Protein AF-A0A3D2RUT4-F1 (afdb_monomer)

Nearest PDB structures (foldseek):
  6vqv-assembly1_F  TM=3.688E-01  e=5.710E+00  Pseudomonas aeruginosa
  6w1x-assembly1_D  TM=3.422E-01  e=6.366E+00  Pseudomonas aeruginosa
  6vqw-assembly1_I  TM=2.917E-01  e=5.121E+00  Pseudomonas aeruginosa
  6whi-assembly1_G  TM=2.848E-01  e=6.029E+00  Pseudomonas aeruginosa
  7yhs-assembly1_I  TM=2.182E-01  e=3.138E+00  Pseudomonas aeruginosa

Mean predicted aligned error: 6.46 Å

Structure (mmCIF, N/CA/C/O backbone):
data_AF-A0A3D2RUT4-F1
#
_entry.id   AF-A0A3D2RUT4-F1
#
loop_
_atom_site.group_PDB
_atom_site.id
_atom_site.type_symbol
_atom_site.label_atom_id
_atom_site.label_alt_id
_atom_site.label_comp_id
_atom_site.label_asym_id
_atom_site.label_entity_id
_atom_site.label_seq_id
_atom_site.pdbx_PDB_ins_code
_atom_site.Cartn_x
_atom_site.Cartn_y
_atom_site.Cartn_z
_atom_site.occupancy
_atom_site.B_iso_or_equiv
_atom_site.auth_seq_id
_atom_site.auth_comp_id
_atom_site.auth_asym_id
_atom_site.auth_atom_id
_atom_site.pdbx_PDB_model_num
ATOM 1 N N . MET A 1 1 ? -15.319 -10.838 2.286 1.00 61.97 1 MET A N 1
ATOM 2 C CA . MET A 1 1 ? -15.380 -9.377 2.538 1.00 61.97 1 MET A CA 1
ATOM 3 C C . MET A 1 1 ? -14.368 -8.711 1.617 1.00 61.97 1 MET A C 1
ATOM 5 O O . MET A 1 1 ? -13.284 -9.257 1.484 1.00 61.97 1 MET A O 1
ATOM 9 N N . THR A 1 2 ? -14.714 -7.623 0.923 1.00 89.12 2 THR A N 1
ATOM 10 C CA . THR A 1 2 ? -13.773 -6.960 -0.002 1.00 89.12 2 THR A CA 1
ATOM 11 C C . THR A 1 2 ? -12.723 -6.154 0.765 1.00 89.12 2 THR A C 1
ATOM 13 O O . THR A 1 2 ? -13.013 -5.662 1.858 1.00 89.12 2 THR A O 1
ATOM 16 N N . VAL A 1 3 ? -11.537 -5.955 0.177 1.00 92.62 3 VAL A N 1
ATOM 17 C CA . VAL A 1 3 ? -10.479 -5.094 0.746 1.00 92.62 3 VAL A CA 1
ATOM 18 C C . VAL A 1 3 ? -11.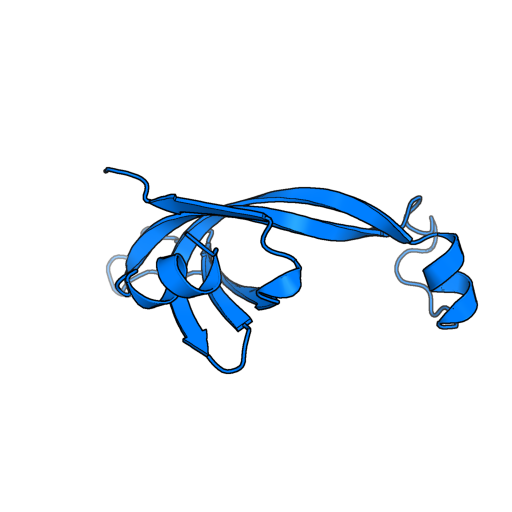020 -3.692 1.050 1.00 92.62 3 VAL A C 1
ATOM 20 O O . VAL A 1 3 ? -10.793 -3.160 2.131 1.00 92.62 3 VAL A O 1
ATOM 23 N N . ILE A 1 4 ? -11.839 -3.127 0.156 1.00 93.19 4 ILE A N 1
ATOM 24 C CA . ILE A 1 4 ? -12.487 -1.820 0.364 1.00 93.19 4 ILE A CA 1
ATOM 25 C C . ILE A 1 4 ? -13.367 -1.814 1.624 1.00 93.19 4 ILE A C 1
ATOM 27 O O . ILE A 1 4 ? -13.343 -0.853 2.392 1.00 93.19 4 ILE A O 1
ATOM 31 N N . ALA A 1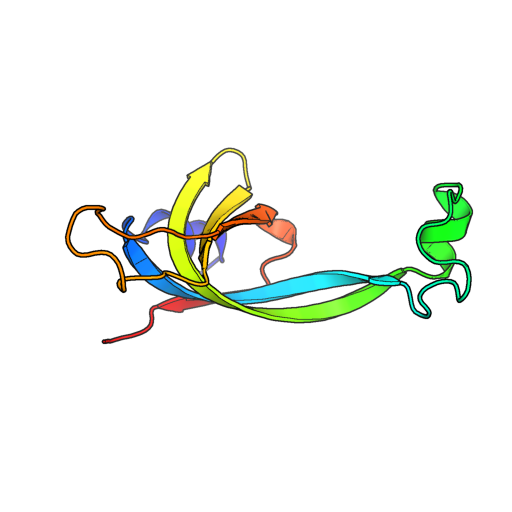 5 ? -14.171 -2.860 1.841 1.00 92.62 5 ALA A N 1
ATOM 32 C CA . ALA A 1 5 ? -15.040 -2.942 3.014 1.00 92.62 5 ALA A CA 1
ATOM 33 C C . ALA A 1 5 ? -14.240 -3.102 4.314 1.00 92.62 5 ALA A C 1
ATOM 35 O O . ALA A 1 5 ? -14.673 -2.617 5.358 1.00 92.62 5 ALA A O 1
ATOM 36 N N . GLN A 1 6 ? -13.086 -3.766 4.247 1.00 94.12 6 GLN A N 1
ATOM 37 C CA . GLN A 1 6 ? -12.169 -3.894 5.370 1.00 94.12 6 GLN A CA 1
ATOM 38 C C . GLN A 1 6 ? -11.487 -2.560 5.689 1.00 94.12 6 GLN A C 1
ATOM 40 O O . GLN A 1 6 ? -11.541 -2.117 6.832 1.00 94.12 6 GLN A O 1
ATOM 45 N N . VAL A 1 7 ? -10.911 -1.887 4.688 1.00 94.25 7 VAL A N 1
ATOM 46 C CA . VAL A 1 7 ? -10.108 -0.669 4.883 1.00 94.25 7 VAL A CA 1
ATOM 47 C C . VAL A 1 7 ? -10.920 0.477 5.487 1.00 94.25 7 VAL A C 1
ATOM 49 O O . VAL A 1 7 ? -10.426 1.218 6.326 1.00 94.25 7 VAL A O 1
ATOM 52 N N . LYS A 1 8 ? -12.209 0.571 5.134 1.00 93.62 8 LYS A N 1
ATOM 53 C CA . LYS A 1 8 ? -13.139 1.566 5.692 1.00 93.62 8 LYS A CA 1
ATOM 54 C C . LYS A 1 8 ? -13.397 1.410 7.195 1.00 93.62 8 LYS A C 1
ATOM 56 O O . LYS A 1 8 ? -13.992 2.303 7.787 1.00 93.62 8 LYS A O 1
ATOM 61 N N . LYS A 1 9 ? -13.020 0.278 7.796 1.00 94.69 9 LYS A N 1
ATOM 62 C CA . LYS A 1 9 ? -13.200 -0.003 9.229 1.00 94.69 9 LYS A CA 1
ATOM 63 C C . LYS A 1 9 ? -11.918 0.194 10.040 1.00 94.69 9 LYS A C 1
ATOM 65 O O . LYS A 1 9 ? -11.981 0.123 11.264 1.00 94.69 9 LYS A O 1
ATOM 70 N N . ILE A 1 10 ? -10.780 0.400 9.377 1.00 95.50 10 ILE A N 1
ATOM 71 C CA . ILE A 1 10 ? -9.485 0.597 10.030 1.00 95.50 10 ILE A CA 1
ATOM 72 C C . ILE A 1 10 ? -9.417 2.039 10.540 1.00 95.50 10 ILE A C 1
ATOM 74 O O . ILE A 1 10 ? -9.812 2.973 9.843 1.00 95.50 10 ILE A O 1
ATOM 78 N N . LYS A 1 11 ? -8.952 2.218 11.774 1.00 95.50 11 LYS A N 1
ATOM 79 C CA . LYS A 1 11 ? -8.751 3.528 12.399 1.00 95.50 11 LYS A CA 1
ATOM 80 C C . LYS A 1 11 ? -7.341 4.035 12.111 1.00 95.50 11 LYS A C 1
ATOM 82 O O . LYS A 1 11 ? -6.403 3.243 12.043 1.00 95.50 11 LYS A O 1
ATOM 87 N N . ALA A 1 12 ? -7.201 5.353 11.969 1.00 94.62 12 ALA A N 1
ATOM 88 C CA . ALA A 1 12 ? -5.897 6.001 11.848 1.00 94.62 12 ALA A CA 1
ATOM 89 C C . ALA A 1 12 ? -4.979 5.591 13.013 1.00 94.62 12 ALA A C 1
ATOM 91 O O . ALA A 1 12 ? -5.441 5.452 14.147 1.00 94.62 12 ALA A O 1
ATOM 92 N N . GLY A 1 13 ? -3.703 5.360 12.713 1.00 92.00 13 GLY A N 1
ATOM 93 C CA . GLY A 1 13 ? -2.697 4.898 13.665 1.00 92.00 13 GLY A CA 1
ATOM 94 C C . GLY A 1 13 ? -2.723 3.398 13.962 1.00 92.00 13 GLY A C 1
ATOM 95 O O . GLY A 1 13 ? -1.863 2.935 14.696 1.00 92.00 13 GLY A O 1
ATOM 96 N N . GLN A 1 14 ? -3.655 2.606 13.414 1.00 94.44 14 GLN A N 1
ATOM 97 C CA . GLN A 1 14 ? -3.598 1.153 13.611 1.00 94.44 14 GLN A CA 1
ATOM 98 C C . GLN A 1 14 ? -2.458 0.527 12.796 1.00 94.44 14 GLN A C 1
ATOM 100 O O . GLN A 1 14 ? -2.339 0.837 11.605 1.00 94.44 14 GLN A O 1
ATOM 105 N N . PRO A 1 15 ? -1.661 -0.382 13.384 1.00 95.56 15 PRO A N 1
ATOM 106 C CA . PRO A 1 15 ? -0.611 -1.072 12.656 1.00 95.56 15 PRO A CA 1
ATOM 107 C C . PRO A 1 15 ? -1.219 -2.073 11.665 1.00 95.56 15 PRO A C 1
ATOM 109 O O . PRO A 1 15 ? -2.157 -2.820 11.965 1.00 95.56 15 PRO A O 1
ATOM 112 N N . ILE A 1 16 ? -0.692 -2.062 10.445 1.00 97.00 16 ILE A N 1
ATOM 113 C CA . ILE A 1 16 ? -1.182 -2.843 9.313 1.00 97.00 16 ILE A CA 1
ATOM 114 C C . ILE A 1 16 ? -0.032 -3.523 8.573 1.00 97.00 16 ILE A C 1
ATOM 116 O O . ILE A 1 16 ? 1.059 -2.975 8.432 1.00 97.00 16 ILE A O 1
ATOM 120 N N . LEU A 1 17 ? -0.323 -4.701 8.031 1.00 97.00 17 LEU A N 1
ATOM 121 C CA . LEU A 1 17 ? 0.424 -5.325 6.946 1.00 97.00 17 LEU A CA 1
ATOM 122 C C . LEU A 1 17 ? -0.428 -5.248 5.677 1.00 97.00 17 LEU A C 1
ATOM 124 O O . LEU A 1 17 ? -1.546 -5.767 5.643 1.00 97.00 17 LEU A O 1
ATOM 128 N N . VAL A 1 18 ? 0.108 -4.625 4.634 1.00 97.38 18 VAL A N 1
ATOM 129 C CA . VAL A 1 18 ? -0.509 -4.517 3.311 1.00 97.38 18 VAL A CA 1
ATOM 130 C C . VAL A 1 18 ? 0.243 -5.423 2.347 1.00 97.38 18 VAL A C 1
ATOM 132 O O . VAL A 1 18 ? 1.445 -5.264 2.147 1.00 97.38 18 VAL A O 1
ATOM 135 N N . GLU A 1 19 ? -0.468 -6.367 1.742 1.00 97.81 19 GLU A N 1
ATOM 136 C CA . GLU A 1 19 ? 0.020 -7.177 0.627 1.00 97.81 19 GLU A CA 1
ATOM 137 C C . GLU A 1 19 ? -0.581 -6.593 -0.660 1.00 97.81 19 GLU A C 1
ATOM 139 O O . GLU A 1 19 ? -1.798 -6.386 -0.750 1.00 97.81 19 GLU A O 1
ATOM 144 N N . TRP A 1 20 ? 0.263 -6.262 -1.635 1.00 96.75 20 TRP A N 1
ATOM 145 C CA . TRP A 1 20 ? -0.152 -5.573 -2.857 1.00 96.75 20 TRP A CA 1
ATOM 146 C C . TRP A 1 20 ? 0.754 -5.911 -4.039 1.00 96.75 20 TRP A C 1
ATOM 148 O O . TRP A 1 20 ? 1.836 -6.468 -3.868 1.00 96.75 20 TRP A O 1
ATOM 158 N N . VAL A 1 21 ? 0.273 -5.620 -5.243 1.00 94.75 21 VAL A N 1
ATOM 159 C CA . VAL A 1 21 ? 1.023 -5.804 -6.486 1.00 94.75 21 VAL A CA 1
ATOM 160 C C . VAL A 1 21 ? 1.543 -4.455 -6.957 1.00 94.75 21 VAL A C 1
ATOM 162 O O . VAL A 1 21 ? 0.754 -3.526 -7.124 1.00 94.75 21 VAL A O 1
ATOM 165 N N . ASP A 1 22 ? 2.844 -4.373 -7.203 1.00 91.31 22 ASP A N 1
ATOM 166 C CA . ASP A 1 22 ? 3.488 -3.197 -7.785 1.00 91.31 22 ASP A CA 1
ATOM 167 C C . ASP A 1 22 ? 4.040 -3.505 -9.182 1.00 91.31 22 ASP A C 1
ATOM 169 O O . ASP A 1 22 ? 4.225 -4.668 -9.556 1.00 91.31 22 ASP A O 1
ATOM 173 N N . ALA A 1 23 ? 4.281 -2.457 -9.962 1.00 87.38 23 ALA A N 1
ATOM 174 C CA . ALA A 1 23 ? 4.989 -2.537 -11.228 1.00 87.38 23 ALA A CA 1
ATOM 175 C C . ALA A 1 23 ? 6.483 -2.313 -10.975 1.00 87.38 23 ALA A C 1
ATOM 177 O O . ALA A 1 23 ? 6.882 -1.242 -10.526 1.00 87.38 23 ALA A O 1
ATOM 178 N N . ALA A 1 24 ? 7.309 -3.306 -11.296 1.00 77.50 24 ALA A N 1
ATOM 179 C CA . ALA A 1 24 ? 8.760 -3.164 -11.275 1.00 77.50 24 ALA A CA 1
ATOM 180 C C . ALA A 1 24 ? 9.331 -3.315 -12.686 1.00 77.50 24 ALA A C 1
ATOM 182 O O . ALA A 1 24 ? 8.844 -4.125 -13.478 1.00 77.50 24 ALA A O 1
ATOM 183 N N . ASP A 1 25 ? 10.390 -2.562 -12.977 1.00 71.19 25 ASP A N 1
ATOM 184 C CA . ASP A 1 25 ? 11.228 -2.823 -14.142 1.00 71.19 25 ASP A CA 1
ATOM 185 C C . ASP A 1 25 ? 11.962 -4.164 -13.952 1.00 71.19 25 ASP A C 1
ATOM 187 O O . ASP A 1 25 ? 12.531 -4.435 -12.893 1.00 71.19 25 ASP A O 1
ATOM 191 N N . GLU A 1 26 ? 11.967 -5.012 -14.983 1.00 64.94 26 GLU A N 1
ATOM 192 C CA . GLU A 1 26 ? 12.691 -6.295 -14.992 1.00 64.94 26 GLU A CA 1
ATOM 193 C C . GLU A 1 26 ? 14.211 -6.124 -14.833 1.00 64.94 26 GLU A C 1
ATOM 195 O O . GLU A 1 26 ? 14.888 -6.967 -14.245 1.00 64.94 26 GLU A O 1
ATOM 200 N N . CYS A 1 27 ? 14.746 -4.999 -15.310 1.00 65.62 27 CYS A N 1
ATOM 201 C CA . CYS A 1 27 ? 16.150 -4.652 -15.177 1.00 65.62 27 CYS A CA 1
ATOM 202 C C . CYS A 1 27 ? 16.292 -3.124 -15.064 1.00 65.62 27 CYS A C 1
ATOM 204 O O . CYS A 1 27 ? 15.915 -2.416 -16.007 1.00 65.62 27 CYS A O 1
ATOM 206 N N . PRO A 1 28 ? 16.806 -2.581 -13.944 1.00 67.00 28 PRO A N 1
ATOM 207 C CA . PRO A 1 28 ? 17.161 -1.168 -13.888 1.00 67.00 28 PRO A CA 1
ATOM 208 C C . PRO A 1 28 ? 18.234 -0.899 -14.948 1.00 67.00 28 PRO A C 1
ATOM 210 O O . PRO A 1 28 ? 19.162 -1.698 -15.095 1.00 67.00 28 PRO A O 1
ATOM 213 N N . SER A 1 29 ? 18.109 0.194 -15.711 1.00 68.75 29 SER A N 1
ATOM 214 C CA . SER A 1 29 ? 19.149 0.514 -16.694 1.00 68.75 29 SER A CA 1
ATOM 215 C C . SER A 1 29 ? 20.492 0.670 -15.960 1.00 68.75 29 SER A C 1
ATOM 217 O O . SER A 1 2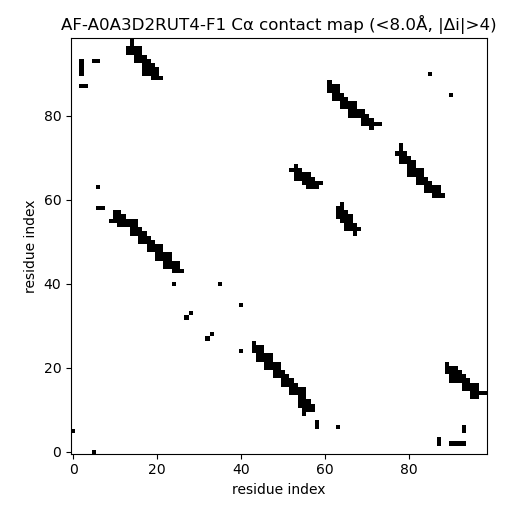9 ? 20.540 1.339 -14.922 1.00 68.75 29 SER A O 1
ATOM 219 N N . PRO A 1 30 ? 21.591 0.090 -16.479 1.00 72.25 30 PRO A N 1
ATOM 220 C CA . PRO A 1 30 ? 22.928 0.342 -15.948 1.00 72.25 30 PRO A CA 1
ATOM 221 C C . PRO A 1 30 ? 23.319 1.828 -16.041 1.00 72.25 30 PRO A C 1
ATOM 223 O O . PRO A 1 30 ? 24.216 2.266 -15.326 1.00 72.25 30 PRO A O 1
ATOM 226 N N . GLU A 1 31 ? 22.628 2.616 -16.871 1.00 77.50 31 GLU A N 1
ATOM 227 C CA . GLU A 1 31 ? 22.771 4.072 -16.964 1.00 77.50 31 GLU A CA 1
ATOM 228 C C . GLU A 1 31 ? 21.942 4.835 -15.909 1.00 77.50 31 GLU A C 1
ATOM 230 O O . GLU A 1 31 ? 21.995 6.064 -15.849 1.00 77.50 31 GLU A O 1
ATOM 235 N N . GLY A 1 32 ? 21.181 4.136 -15.060 1.00 72.06 32 GLY A N 1
ATOM 236 C CA . GLY A 1 32 ? 20.317 4.727 -14.040 1.00 72.06 32 GLY A CA 1
ATOM 237 C C . GLY A 1 32 ? 18.903 5.032 -14.544 1.00 72.06 32 GLY A C 1
ATOM 238 O O . GLY A 1 32 ? 18.261 4.207 -15.193 1.00 72.06 32 GLY A O 1
ATOM 239 N N . LEU A 1 33 ? 18.368 6.206 -14.193 1.00 76.75 33 LEU A N 1
ATOM 240 C CA . LEU A 1 33 ? 17.020 6.622 -14.591 1.00 76.75 33 LEU A CA 1
ATOM 241 C C . LEU A 1 33 ? 17.006 7.024 -16.071 1.00 76.75 33 LEU A C 1
ATOM 243 O O . LEU A 1 33 ? 17.555 8.059 -16.444 1.00 76.75 33 LEU A O 1
ATOM 247 N N . VAL A 1 34 ? 16.344 6.223 -16.904 1.00 77.38 34 VAL A N 1
ATOM 248 C CA . VAL A 1 34 ? 16.201 6.470 -18.345 1.00 77.38 34 VAL A CA 1
ATOM 249 C C . VAL A 1 34 ? 14.755 6.801 -18.707 1.00 77.38 34 VAL A C 1
ATOM 251 O O . VAL A 1 34 ? 13.815 6.188 -18.200 1.00 77.38 34 VAL A O 1
ATOM 254 N N . TRP A 1 35 ? 14.565 7.765 -19.609 1.00 78.69 35 TRP A N 1
ATOM 255 C CA . TRP A 1 35 ? 13.249 8.065 -20.169 1.00 78.69 35 TRP A CA 1
ATOM 256 C C . TRP A 1 35 ? 12.849 6.968 -21.154 1.00 78.69 35 TRP A C 1
ATOM 258 O O . TRP A 1 35 ? 13.569 6.701 -22.113 1.00 78.69 35 TRP A O 1
ATOM 268 N N . LYS A 1 36 ? 11.688 6.353 -20.930 1.00 76.19 36 LYS A N 1
ATOM 269 C CA . LYS A 1 36 ? 11.093 5.349 -21.818 1.00 76.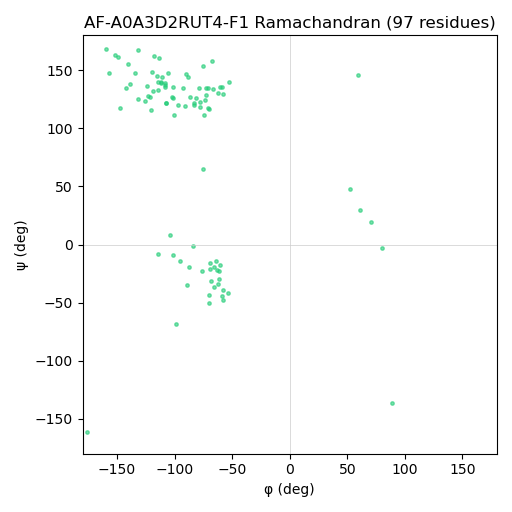19 36 LYS A CA 1
ATOM 270 C C . LYS A 1 36 ? 9.742 5.847 -22.309 1.00 76.19 36 LYS A C 1
ATOM 272 O O . LYS A 1 36 ? 9.023 6.539 -21.585 1.00 76.19 36 LYS A O 1
ATOM 277 N N . THR A 1 37 ? 9.356 5.462 -23.519 1.00 85.19 37 THR A N 1
ATOM 278 C CA . THR A 1 37 ? 7.955 5.576 -23.933 1.00 85.19 37 THR A CA 1
ATOM 279 C C . THR A 1 37 ? 7.091 4.607 -23.121 1.00 85.19 37 THR A C 1
ATOM 281 O O . THR A 1 37 ? 7.568 3.587 -22.618 1.00 85.19 37 THR A O 1
ATOM 284 N N . LEU A 1 38 ? 5.785 4.879 -23.026 1.00 82.50 38 LEU A N 1
ATOM 285 C CA . LEU A 1 38 ? 4.857 3.990 -22.318 1.00 82.50 38 LEU A CA 1
ATOM 286 C C . LEU A 1 38 ? 4.867 2.563 -22.896 1.00 82.50 38 LEU A C 1
ATOM 288 O O . LEU A 1 38 ? 4.831 1.599 -22.139 1.00 82.50 38 LEU A O 1
ATOM 292 N N . SER A 1 39 ? 4.958 2.424 -24.224 1.00 86.12 39 SER A N 1
ATOM 293 C CA . SER A 1 39 ? 5.004 1.111 -24.880 1.00 86.12 39 SER A CA 1
ATOM 294 C C . SER A 1 39 ? 6.271 0.328 -24.531 1.00 86.12 39 SER A C 1
ATOM 296 O O . SER A 1 39 ? 6.210 -0.889 -24.379 1.00 86.12 39 SER A O 1
ATOM 298 N N . GLU A 1 40 ? 7.413 1.003 -24.391 1.00 83.38 40 GLU A N 1
ATOM 299 C CA . GLU A 1 40 ? 8.668 0.371 -23.971 1.00 83.38 40 GLU A CA 1
ATOM 300 C C . GLU A 1 40 ? 8.618 -0.041 -22.503 1.00 83.38 40 GLU A C 1
ATOM 302 O O . GLU A 1 40 ? 8.984 -1.169 -22.182 1.00 83.38 40 GLU A O 1
ATOM 307 N N . ALA A 1 41 ? 8.097 0.828 -21.633 1.00 79.75 41 ALA A N 1
ATOM 308 C CA . ALA A 1 41 ? 7.902 0.507 -20.225 1.00 79.75 41 ALA A CA 1
ATOM 309 C C . ALA A 1 41 ? 6.991 -0.723 -20.061 1.00 79.75 41 ALA A C 1
ATOM 311 O O . ALA A 1 41 ? 7.355 -1.679 -19.389 1.00 79.75 41 ALA A O 1
ATOM 312 N N . GLN A 1 42 ? 5.854 -0.773 -20.760 1.00 81.62 42 GLN A N 1
ATOM 313 C CA . GLN A 1 42 ? 4.904 -1.892 -20.676 1.00 81.62 42 GLN A CA 1
ATOM 314 C C . GLN A 1 42 ? 5.471 -3.252 -21.107 1.00 81.62 42 GLN A C 1
ATOM 316 O O . GLN A 1 42 ? 4.944 -4.274 -20.680 1.00 81.62 42 GLN A O 1
ATOM 321 N N . LYS A 1 43 ? 6.527 -3.291 -21.931 1.00 81.88 43 LYS A N 1
ATOM 322 C CA . LYS A 1 43 ? 7.194 -4.548 -22.320 1.00 81.88 43 LYS A CA 1
ATOM 323 C C . LYS A 1 43 ? 8.089 -5.119 -21.220 1.00 81.88 43 LYS A C 1
ATOM 325 O O . LYS A 1 43 ? 8.388 -6.304 -21.264 1.00 81.88 43 LYS A O 1
ATOM 330 N N . GLN A 1 44 ? 8.543 -4.273 -20.299 1.00 75.88 44 GLN A N 1
ATOM 331 C CA . GLN A 1 44 ? 9.523 -4.604 -19.259 1.00 75.88 44 GLN A CA 1
ATOM 332 C C . GLN A 1 44 ? 8.932 -4.529 -17.846 1.00 75.88 44 GLN A C 1
ATOM 334 O O . GLN A 1 44 ? 9.600 -4.894 -16.880 1.00 75.88 44 GLN A O 1
ATOM 339 N N . ILE A 1 45 ? 7.697 -4.034 -17.717 1.00 78.81 45 ILE A N 1
ATOM 340 C CA . ILE A 1 45 ? 6.966 -4.029 -16.456 1.00 78.81 45 ILE A CA 1
ATOM 341 C C . ILE A 1 45 ? 6.559 -5.461 -16.131 1.00 78.81 45 ILE A C 1
ATOM 343 O O . ILE A 1 45 ? 5.748 -6.075 -16.827 1.00 78.81 45 ILE A O 1
ATOM 347 N N . GLN A 1 46 ? 7.077 -5.950 -15.014 1.00 83.31 46 GLN A N 1
ATOM 348 C CA . GLN A 1 46 ? 6.593 -7.151 -14.358 1.00 83.31 46 GLN A CA 1
ATOM 349 C C . GLN A 1 46 ? 5.807 -6.780 -13.103 1.00 83.31 46 GLN A C 1
ATOM 351 O O . GLN A 1 46 ? 6.097 -5.799 -12.414 1.00 83.31 46 GLN A O 1
ATOM 356 N N . THR A 1 47 ? 4.797 -7.588 -12.797 1.00 86.56 47 THR A N 1
ATOM 357 C CA . THR A 1 47 ? 4.073 -7.485 -11.533 1.00 86.56 47 THR A CA 1
ATOM 358 C C . THR A 1 47 ? 4.896 -8.128 -10.428 1.00 86.56 47 THR A C 1
ATOM 360 O O . THR A 1 47 ? 5.192 -9.323 -10.502 1.00 86.56 47 THR A O 1
ATOM 363 N N . VAL A 1 48 ? 5.213 -7.372 -9.383 1.00 90.19 48 VAL A N 1
ATOM 364 C CA . VAL A 1 48 ? 5.895 -7.885 -8.192 1.00 90.19 48 VAL A CA 1
ATOM 365 C C . VAL A 1 48 ? 4.957 -7.864 -6.995 1.00 90.19 48 VAL A C 1
ATOM 367 O O . VAL A 1 48 ? 4.196 -6.920 -6.796 1.00 90.19 48 VAL A O 1
ATOM 370 N N . ASN A 1 49 ? 5.000 -8.921 -6.185 1.00 94.75 49 ASN A N 1
ATOM 371 C CA . ASN A 1 49 ? 4.252 -8.965 -4.934 1.00 94.75 49 ASN A CA 1
ATOM 372 C C . ASN A 1 49 ? 5.053 -8.255 -3.844 1.00 94.75 49 ASN A C 1
ATOM 374 O O . ASN A 1 49 ? 6.156 -8.681 -3.499 1.00 94.75 49 ASN A O 1
ATOM 378 N N . VAL A 1 50 ? 4.471 -7.206 -3.277 1.00 95.50 50 VAL A N 1
ATOM 379 C CA . VAL A 1 50 ? 5.071 -6.373 -2.239 1.00 95.50 50 VAL A CA 1
ATOM 380 C C . VAL A 1 50 ? 4.329 -6.582 -0.923 1.00 95.50 50 VAL A C 1
ATOM 382 O O . VAL A 1 50 ? 3.111 -6.778 -0.879 1.00 95.50 50 VAL A O 1
ATOM 385 N N . ARG A 1 51 ? 5.085 -6.540 0.176 1.00 96.81 51 ARG A N 1
ATOM 386 C CA . ARG A 1 51 ? 4.555 -6.506 1.538 1.00 96.81 51 ARG A CA 1
ATOM 387 C C . ARG A 1 51 ? 5.057 -5.259 2.236 1.00 96.81 51 ARG A C 1
ATOM 389 O O . ARG A 1 51 ? 6.260 -5.027 2.293 1.00 96.81 51 ARG A O 1
ATOM 396 N N . THR A 1 52 ? 4.134 -4.490 2.790 1.00 95.56 52 THR A N 1
ATOM 397 C CA . THR A 1 52 ? 4.440 -3.240 3.479 1.00 95.56 52 THR A CA 1
ATOM 398 C C . THR A 1 52 ? 3.845 -3.277 4.874 1.00 95.56 52 THR A C 1
ATOM 400 O O . THR A 1 52 ? 2.644 -3.487 5.031 1.00 95.56 52 THR A O 1
ATOM 403 N N . ILE A 1 53 ? 4.690 -3.086 5.884 1.00 95.56 53 ILE A N 1
ATOM 404 C CA . ILE A 1 53 ? 4.274 -2.934 7.279 1.00 95.56 53 ILE A CA 1
ATOM 405 C C . ILE A 1 53 ? 4.323 -1.449 7.612 1.00 95.56 53 ILE A C 1
ATOM 407 O O . ILE A 1 53 ? 5.278 -0.764 7.253 1.00 95.56 53 ILE A O 1
ATOM 411 N N . GLY A 1 54 ? 3.293 -0.953 8.282 1.00 94.56 54 GLY A N 1
ATOM 412 C CA . GLY A 1 54 ? 3.215 0.445 8.671 1.00 94.56 54 GLY A CA 1
ATOM 413 C C . GLY A 1 54 ? 1.978 0.732 9.502 1.00 94.56 54 GLY A C 1
ATOM 414 O O . GLY A 1 54 ? 1.347 -0.180 10.031 1.00 94.56 54 GLY A O 1
ATOM 415 N N . PHE A 1 55 ? 1.607 2.001 9.582 1.00 95.12 55 PHE A N 1
ATOM 416 C CA . PHE A 1 55 ? 0.428 2.467 10.300 1.00 95.12 55 PHE A CA 1
ATOM 417 C C . PHE A 1 55 ? -0.583 3.042 9.318 1.00 95.12 55 PHE A C 1
ATOM 419 O O . PHE A 1 55 ? -0.235 3.832 8.441 1.00 95.12 55 PHE A O 1
ATOM 426 N N . PHE A 1 56 ? -1.845 2.646 9.448 1.00 96.50 56 PHE A N 1
ATOM 427 C CA . PHE A 1 56 ? -2.915 3.180 8.616 1.00 96.50 56 PHE A CA 1
ATOM 428 C C . PHE A 1 56 ? -3.075 4.686 8.849 1.00 96.50 56 PHE A C 1
ATOM 430 O O . PHE A 1 56 ? -3.204 5.120 9.991 1.00 96.50 56 PHE A O 1
ATOM 437 N N . SER A 1 57 ? 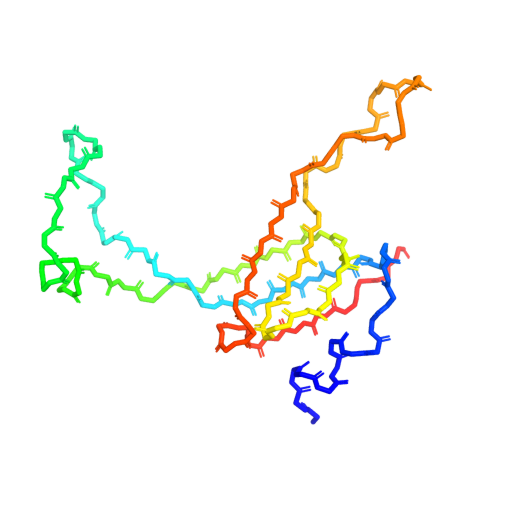-3.122 5.474 7.775 1.00 96.31 57 SER A N 1
ATOM 438 C CA . SER A 1 57 ? -3.440 6.904 7.845 1.00 96.31 57 SER A CA 1
ATOM 439 C C . SE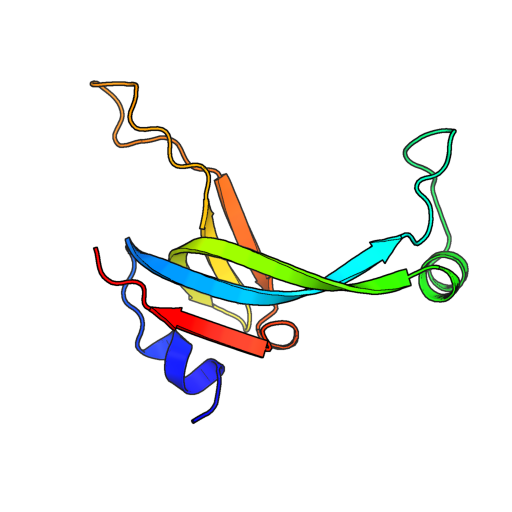R A 1 57 ? -4.911 7.124 7.490 1.00 96.31 57 SER A C 1
ATOM 441 O O . SER A 1 57 ? -5.737 7.422 8.355 1.00 96.31 57 SER A O 1
ATOM 443 N N . MET A 1 58 ? -5.272 6.900 6.223 1.00 97.25 58 MET A N 1
ATOM 444 C CA . MET A 1 58 ? -6.642 7.071 5.738 1.00 97.25 58 MET A CA 1
ATOM 445 C C . MET A 1 58 ? -6.909 6.302 4.438 1.00 97.25 58 MET A C 1
ATOM 447 O O . MET A 1 58 ? -5.997 5.851 3.746 1.00 97.25 58 MET A O 1
ATOM 451 N N . TYR A 1 59 ? -8.187 6.202 4.062 1.00 97.00 59 TYR A N 1
ATOM 452 C CA . TYR A 1 59 ? -8.621 5.733 2.745 1.00 97.00 59 TYR A CA 1
ATOM 453 C C . TYR A 1 59 ? -9.447 6.816 2.048 1.00 97.00 59 TYR A C 1
ATOM 455 O O . TYR A 1 59 ? -10.538 7.165 2.504 1.00 97.00 59 TYR A O 1
ATOM 463 N N . LYS A 1 60 ? -8.945 7.339 0.925 1.00 96.50 60 LYS A N 1
ATOM 464 C CA . LYS A 1 60 ? -9.571 8.443 0.184 1.00 96.50 60 LYS A CA 1
ATOM 465 C C . LYS A 1 60 ? -9.418 8.227 -1.316 1.00 96.50 60 LYS A C 1
ATOM 467 O O . LYS A 1 60 ? -8.348 7.872 -1.785 1.00 96.50 60 LYS A O 1
ATOM 472 N N . GLY A 1 61 ? -10.491 8.433 -2.081 1.00 94.12 61 GLY A N 1
ATOM 473 C CA . GLY A 1 61 ? -10.414 8.450 -3.549 1.00 94.12 61 GLY A CA 1
ATOM 474 C C . GLY A 1 61 ? -9.926 7.150 -4.202 1.00 94.12 61 GLY A C 1
ATOM 475 O O . GLY A 1 61 ? -9.348 7.213 -5.276 1.00 94.12 61 GLY A O 1
ATOM 476 N N . LYS A 1 62 ? -10.172 5.984 -3.581 1.00 95.31 62 LYS A N 1
ATOM 477 C CA . LYS A 1 62 ? -9.623 4.668 -3.981 1.00 95.31 62 LYS A CA 1
ATOM 478 C C . LYS A 1 62 ? -8.120 4.494 -3.721 1.00 95.31 62 LYS A C 1
ATOM 480 O O . LYS A 1 62 ? -7.526 3.564 -4.256 1.00 95.31 62 LYS A O 1
ATOM 485 N N . THR A 1 63 ? -7.540 5.305 -2.846 1.00 97.62 63 THR A N 1
ATOM 486 C CA . THR A 1 63 ? -6.138 5.213 -2.434 1.00 97.62 63 THR A CA 1
ATOM 487 C C . THR A 1 63 ? -6.049 4.958 -0.935 1.00 97.62 63 THR A C 1
ATOM 489 O O . THR A 1 63 ? -6.743 5.599 -0.140 1.00 97.62 63 THR A O 1
ATOM 492 N N . LEU A 1 64 ? -5.223 3.984 -0.563 1.00 97.62 64 LEU A N 1
ATOM 493 C CA . LEU A 1 64 ? -4.805 3.704 0.805 1.00 97.62 64 LEU A CA 1
ATOM 494 C C . LEU A 1 64 ? -3.581 4.560 1.129 1.00 97.62 64 LEU A C 1
ATOM 496 O O . LEU A 1 64 ? -2.597 4.484 0.402 1.00 97.62 64 LEU A O 1
ATOM 500 N N . PHE A 1 65 ? -3.636 5.319 2.219 1.00 97.50 65 PHE A N 1
ATOM 501 C CA . PHE A 1 65 ? -2.514 6.087 2.754 1.00 97.50 65 PHE A CA 1
ATOM 502 C C . PHE A 1 65 ? -2.017 5.434 4.043 1.00 97.50 65 PHE A C 1
ATOM 504 O O . PHE A 1 65 ? -2.825 4.989 4.869 1.00 97.50 65 PHE A O 1
ATOM 511 N N . TYR A 1 66 ? -0.702 5.382 4.224 1.00 96.62 66 TYR A N 1
ATOM 512 C CA . TYR A 1 66 ? -0.065 4.758 5.382 1.00 96.62 66 TYR A CA 1
ATOM 513 C C . TYR A 1 66 ? 1.255 5.451 5.728 1.00 96.62 66 TYR A C 1
ATOM 515 O O . TYR A 1 66 ? 1.847 6.120 4.887 1.00 96.62 66 TYR A O 1
ATOM 523 N N . PHE A 1 67 ? 1.727 5.250 6.953 1.00 95.12 67 PHE A N 1
ATOM 524 C CA . PHE A 1 67 ? 3.042 5.690 7.409 1.00 95.12 67 PHE A CA 1
ATOM 525 C C . PHE A 1 67 ? 3.974 4.489 7.590 1.00 95.12 67 PHE A C 1
ATOM 527 O O . PHE A 1 67 ? 3.560 3.467 8.135 1.00 95.12 67 PHE A O 1
ATOM 534 N N . THR A 1 68 ? 5.226 4.601 7.150 1.00 92.81 68 THR A N 1
ATOM 535 C CA . THR A 1 68 ? 6.289 3.598 7.340 1.00 92.81 68 THR A CA 1
ATOM 536 C C . THR A 1 68 ? 7.566 4.257 7.854 1.00 92.81 68 THR A C 1
ATOM 538 O O . THR A 1 68 ? 7.693 5.479 7.805 1.00 92.81 68 THR A O 1
ATOM 541 N N . ASN A 1 69 ? 8.526 3.446 8.312 1.00 84.25 69 ASN A N 1
ATOM 542 C CA . ASN A 1 69 ? 9.833 3.899 8.802 1.00 84.25 69 ASN A CA 1
ATOM 543 C C . ASN A 1 69 ? 9.691 4.995 9.866 1.00 84.25 69 ASN A C 1
ATOM 545 O O . ASN A 1 69 ? 10.306 6.052 9.760 1.00 84.25 69 ASN A O 1
ATOM 549 N N . VAL A 1 70 ? 8.816 4.753 10.845 1.00 79.81 70 VAL A N 1
ATOM 550 C CA . VAL A 1 70 ? 8.548 5.717 11.912 1.00 79.81 70 VAL A CA 1
ATOM 551 C C . VAL A 1 70 ? 9.766 5.796 12.828 1.00 79.81 70 VAL A C 1
ATOM 553 O O . VAL A 1 70 ? 10.137 4.807 13.460 1.00 79.81 70 VAL A O 1
ATOM 556 N N . ASP A 1 71 ? 10.381 6.969 12.880 1.00 80.00 71 ASP A N 1
ATOM 557 C CA . ASP A 1 71 ? 11.493 7.297 13.756 1.00 80.00 71 ASP A CA 1
ATOM 558 C C . ASP A 1 71 ? 10.976 8.021 15.005 1.00 80.00 71 ASP A C 1
ATOM 560 O O . ASP A 1 71 ? 10.370 9.091 14.923 1.00 80.00 71 ASP A O 1
ATOM 564 N N . TYR A 1 72 ? 11.229 7.418 16.167 1.00 77.50 72 TYR A N 1
ATOM 565 C CA . TYR A 1 72 ? 10.868 7.931 17.491 1.00 77.50 72 TYR A CA 1
ATOM 566 C C . TYR A 1 72 ? 12.072 8.507 18.257 1.00 77.50 72 TYR A C 1
ATOM 568 O O . TYR A 1 72 ? 11.968 8.794 19.448 1.00 77.50 72 TYR A O 1
ATOM 576 N N . SER A 1 73 ? 13.235 8.636 17.615 1.00 75.12 73 SER A N 1
ATOM 577 C CA . SER A 1 73 ? 14.502 8.985 18.272 1.00 75.12 73 SER A CA 1
ATOM 578 C C . SER A 1 73 ? 14.576 10.423 18.791 1.00 75.12 73 SER A C 1
ATOM 580 O O . SER A 1 73 ? 15.436 10.720 19.621 1.00 75.12 73 SER A O 1
ATOM 582 N N . THR A 1 74 ? 13.681 11.311 18.348 1.00 65.56 74 THR A N 1
ATOM 583 C CA . THR A 1 74 ? 13.702 12.733 18.715 1.00 65.56 74 THR A CA 1
ATOM 584 C C . THR A 1 74 ? 12.675 13.022 19.820 1.00 65.56 74 THR A C 1
ATOM 586 O O . THR A 1 74 ? 11.479 13.000 19.543 1.00 65.56 74 THR A O 1
ATOM 589 N N . PRO A 1 75 ? 13.084 13.348 21.065 1.00 65.25 75 PRO A N 1
ATOM 590 C CA . PRO A 1 75 ? 12.155 13.553 22.186 1.00 65.25 75 PRO A CA 1
ATOM 591 C C . PRO A 1 75 ? 11.230 14.771 22.037 1.00 65.25 75 PRO A C 1
ATOM 593 O O . PRO A 1 75 ? 10.229 14.873 22.741 1.00 65.25 75 PRO A O 1
ATOM 596 N N . SER A 1 76 ? 11.599 15.724 21.174 1.00 68.56 76 SER A N 1
ATOM 597 C CA . SER A 1 76 ? 10.884 16.989 20.969 1.00 68.56 76 SER A CA 1
ATOM 598 C C . SER A 1 76 ? 9.897 16.967 19.805 1.00 68.56 76 SER A C 1
ATOM 600 O O . SER A 1 76 ? 9.081 17.880 19.708 1.00 68.56 76 SER A O 1
ATOM 602 N N . GLU A 1 77 ? 9.965 15.966 18.925 1.00 61.66 77 GLU A N 1
ATOM 603 C CA . GLU A 1 77 ? 9.046 15.835 17.797 1.00 61.66 77 GLU A CA 1
ATOM 604 C C . GLU A 1 77 ? 8.180 14.582 17.948 1.00 61.66 77 GLU A C 1
ATOM 606 O O . GLU A 1 77 ? 8.678 13.531 18.355 1.00 61.66 77 GLU A O 1
ATOM 611 N N . PRO A 1 78 ? 6.880 14.658 17.619 1.00 63.22 78 PRO A N 1
ATOM 612 C CA . PRO A 1 78 ? 5.973 13.521 17.665 1.00 63.22 78 PRO A CA 1
ATOM 613 C C . PRO A 1 78 ? 6.234 12.589 16.472 1.00 63.22 78 PRO A C 1
ATOM 615 O O . PRO A 1 78 ? 5.372 12.417 15.623 1.00 63.22 78 PRO A O 1
ATOM 618 N N . SER A 1 79 ? 7.418 11.978 16.417 1.00 70.56 79 SER A N 1
ATOM 619 C CA . SER A 1 79 ? 7.900 11.051 15.383 1.00 70.56 79 SER A CA 1
ATOM 620 C C . SER A 1 79 ? 7.951 11.585 13.941 1.00 70.56 79 SER A C 1
ATOM 622 O O . SER A 1 79 ? 7.100 12.350 13.495 1.00 70.56 79 SER A O 1
ATOM 624 N N . ILE A 1 80 ? 8.946 11.137 13.175 1.00 78.31 80 ILE A N 1
ATOM 625 C CA . ILE A 1 80 ? 9.038 11.395 11.730 1.00 78.31 80 ILE A CA 1
ATOM 626 C C . ILE A 1 80 ? 8.736 10.082 11.011 1.00 78.31 80 ILE A C 1
ATOM 628 O O . ILE A 1 80 ? 9.237 9.035 11.403 1.00 78.31 80 ILE A O 1
ATOM 632 N N . ALA A 1 81 ? 7.917 10.111 9.962 1.00 86.81 81 ALA A N 1
ATOM 633 C CA . ALA A 1 81 ? 7.582 8.921 9.186 1.00 86.81 81 ALA A CA 1
ATOM 634 C C . ALA A 1 81 ? 7.507 9.234 7.691 1.00 86.81 81 ALA A C 1
ATOM 636 O O . ALA A 1 81 ? 7.212 10.359 7.289 1.00 86.81 81 ALA A O 1
ATOM 637 N N . ILE A 1 82 ? 7.723 8.215 6.861 1.00 91.12 82 ILE A N 1
ATOM 638 C CA . ILE A 1 82 ? 7.467 8.297 5.423 1.00 91.12 82 ILE A CA 1
ATOM 639 C C . ILE A 1 82 ? 5.980 8.036 5.192 1.00 91.12 82 ILE A C 1
ATOM 641 O O . ILE A 1 82 ? 5.482 6.964 5.540 1.00 91.12 82 ILE A O 1
ATOM 645 N N . GLU A 1 83 ? 5.278 8.987 4.576 1.00 94.56 83 GLU A N 1
ATOM 646 C CA . GLU A 1 83 ? 3.923 8.763 4.071 1.00 94.56 83 GLU A CA 1
ATOM 647 C C . GLU A 1 83 ? 3.981 8.060 2.710 1.00 94.56 83 GLU A C 1
ATOM 649 O O . GLU A 1 83 ? 4.652 8.510 1.780 1.00 94.56 83 GLU A O 1
ATOM 654 N N . GLY A 1 84 ? 3.276 6.938 2.601 1.00 95.62 84 GLY A N 1
ATOM 655 C CA . GLY A 1 84 ? 3.124 6.170 1.375 1.00 95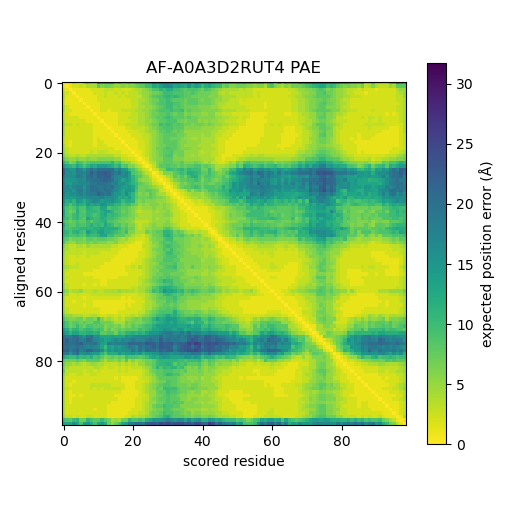.62 84 GLY A CA 1
ATOM 656 C C . GLY A 1 84 ? 1.670 6.101 0.921 1.00 95.62 84 GLY A C 1
ATOM 657 O O . GLY A 1 84 ? 0.730 6.316 1.694 1.00 95.62 84 GLY A O 1
ATOM 658 N N . GLN A 1 85 ? 1.484 5.758 -0.352 1.00 97.00 85 GLN A N 1
ATOM 659 C CA . GLN A 1 85 ? 0.170 5.606 -0.964 1.00 97.00 85 GLN A CA 1
ATOM 660 C C . GLN A 1 85 ? 0.115 4.380 -1.878 1.00 97.00 85 GLN A C 1
ATOM 662 O O . GLN A 1 85 ? 1.040 4.135 -2.647 1.00 97.00 85 GLN A O 1
ATOM 667 N N . ILE A 1 86 ? -0.984 3.625 -1.818 1.00 96.88 86 ILE A N 1
ATOM 668 C CA . ILE A 1 86 ? -1.222 2.460 -2.681 1.00 96.88 86 ILE A CA 1
ATOM 669 C C . ILE A 1 86 ? -2.634 2.561 -3.274 1.00 96.88 86 ILE A C 1
ATOM 671 O O . ILE A 1 86 ? -3.613 2.669 -2.523 1.00 96.88 86 ILE A O 1
ATOM 675 N N . PRO A 1 87 ? -2.800 2.504 -4.608 1.00 97.00 87 PRO A N 1
ATOM 676 C CA . PRO A 1 87 ? -4.117 2.363 -5.216 1.00 97.00 87 PRO A CA 1
ATOM 677 C C . PRO A 1 87 ? -4.806 1.086 -4.720 1.00 97.00 87 PRO A C 1
ATOM 679 O O . PRO A 1 87 ? -4.248 -0.004 -4.787 1.00 97.00 87 PRO A O 1
ATOM 682 N N . ILE A 1 88 ? -6.054 1.180 -4.257 1.00 95.50 88 ILE A N 1
ATOM 683 C CA . ILE A 1 88 ? -6.757 0.051 -3.619 1.00 95.50 88 ILE A CA 1
ATOM 684 C C . ILE A 1 88 ? -6.978 -1.135 -4.565 1.00 95.50 88 ILE A C 1
ATOM 686 O O . ILE A 1 88 ? -7.170 -2.253 -4.104 1.00 95.50 88 ILE A O 1
ATOM 690 N N . GLY A 1 89 ? -6.954 -0.894 -5.881 1.00 95.50 89 GLY A N 1
ATOM 691 C CA . GLY A 1 89 ? -7.015 -1.947 -6.897 1.00 95.50 89 GLY A CA 1
ATOM 692 C C . GLY A 1 89 ? -5.757 -2.819 -6.952 1.00 95.50 89 GLY A C 1
ATOM 693 O O . GLY A 1 89 ? -5.837 -3.946 -7.425 1.00 95.50 89 GLY A O 1
ATOM 694 N N . CYS A 1 90 ? -4.630 -2.324 -6.437 1.00 96.00 90 CYS A N 1
ATOM 695 C CA . CYS A 1 90 ? -3.376 -3.065 -6.329 1.00 96.00 90 CYS A CA 1
ATOM 696 C C . CYS A 1 90 ? -3.287 -3.875 -5.028 1.00 96.00 90 CYS A C 1
ATOM 698 O O . CYS A 1 90 ? -2.482 -4.798 -4.929 1.00 96.00 90 CYS A O 1
ATOM 700 N N . VAL A 1 91 ? -4.097 -3.537 -4.019 1.00 97.31 91 VAL A N 1
ATOM 701 C CA . VAL A 1 91 ? -4.071 -4.198 -2.711 1.00 97.31 91 VAL A CA 1
ATOM 702 C C . VAL A 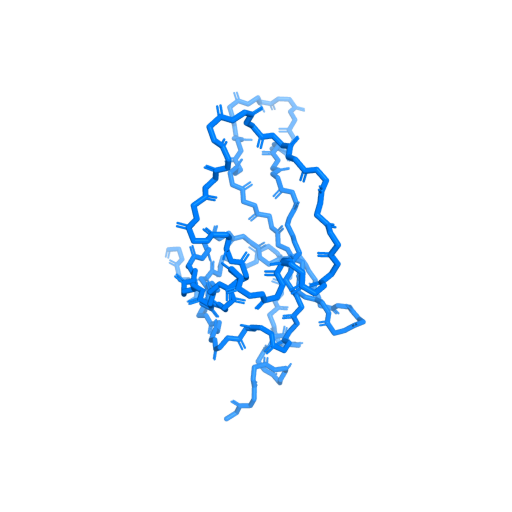1 91 ? -4.794 -5.535 -2.791 1.00 97.31 91 VAL A C 1
ATOM 704 O O . VAL A 1 91 ? -6.000 -5.595 -3.033 1.00 97.31 91 VAL A O 1
ATOM 707 N N . THR A 1 92 ? -4.065 -6.614 -2.525 1.00 96.75 92 THR A N 1
ATOM 708 C CA . THR A 1 92 ? -4.610 -7.974 -2.517 1.00 96.75 92 THR A CA 1
ATOM 709 C C . THR A 1 92 ? -5.138 -8.343 -1.137 1.00 96.75 92 THR A C 1
ATOM 711 O O . THR A 1 92 ? -6.159 -9.026 -1.028 1.00 96.75 92 THR A O 1
ATOM 714 N N . LYS A 1 93 ? -4.488 -7.857 -0.072 1.00 97.19 93 LYS A N 1
ATOM 715 C CA . LYS A 1 93 ? -4.879 -8.136 1.310 1.00 97.19 93 LYS A CA 1
ATOM 716 C C . LYS A 1 93 ? -4.371 -7.070 2.275 1.00 97.19 93 LYS A C 1
ATOM 718 O O . LYS A 1 93 ? -3.291 -6.516 2.108 1.00 97.19 93 LYS A O 1
ATOM 723 N N . ILE A 1 94 ? -5.150 -6.818 3.324 1.00 96.88 94 ILE A N 1
ATOM 724 C CA . ILE A 1 94 ? -4.732 -6.017 4.477 1.00 96.88 94 ILE A CA 1
ATOM 725 C C . ILE A 1 94 ? -4.913 -6.880 5.720 1.00 96.88 94 ILE A C 1
ATOM 727 O O . ILE A 1 94 ? -5.927 -7.563 5.861 1.00 96.88 94 I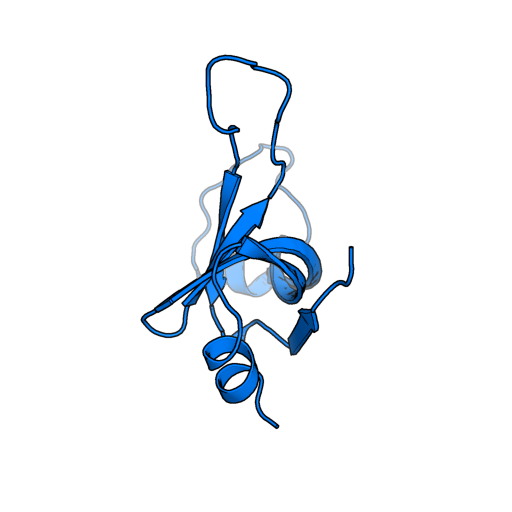LE A O 1
ATOM 731 N N . THR A 1 95 ? -3.946 -6.858 6.625 1.00 96.62 95 THR A N 1
ATOM 732 C CA . THR A 1 95 ? -4.008 -7.543 7.918 1.00 96.62 95 THR A CA 1
ATOM 733 C C . THR A 1 95 ? -3.789 -6.506 9.009 1.00 96.62 95 THR A C 1
ATOM 735 O O . THR A 1 95 ? -2.830 -5.744 8.932 1.00 96.62 95 THR A O 1
ATOM 738 N N . LEU A 1 96 ? -4.685 -6.447 9.997 1.00 95.94 96 LEU A N 1
ATOM 739 C CA . LEU A 1 96 ? -4.432 -5.671 11.211 1.00 95.94 96 LEU A CA 1
ATOM 740 C C . LEU A 1 96 ? -3.388 -6.418 12.030 1.00 95.94 96 LEU A C 1
ATOM 742 O O . LEU A 1 96 ? -3.543 -7.618 12.263 1.00 95.94 96 LEU A O 1
ATOM 746 N N . LEU A 1 97 ? -2.341 -5.719 12.438 1.00 94.06 97 LEU A N 1
ATOM 747 C CA . LEU A 1 97 ? -1.353 -6.266 13.352 1.00 94.06 97 LEU A CA 1
ATOM 748 C C . LEU A 1 97 ? -1.820 -5.986 14.783 1.00 94.06 97 LEU A C 1
ATOM 750 O O . LEU A 1 97 ? -2.461 -4.971 15.054 1.00 94.06 97 LEU A O 1
ATOM 754 N N . THR A 1 98 ? -1.557 -6.920 15.685 1.00 85.94 98 THR A N 1
ATOM 755 C CA . THR A 1 98 ? -1.677 -6.686 17.124 1.00 85.94 98 THR A CA 1
ATOM 756 C C . THR A 1 98 ? -0.314 -6.249 17.632 1.00 85.94 98 THR A C 1
ATOM 758 O O . THR A 1 98 ? 0.687 -6.848 17.234 1.00 85.94 98 THR A O 1
ATOM 761 N N . GLU A 1 99 ? -0.287 -5.212 18.464 1.00 60.50 99 GLU A N 1
ATOM 762 C CA . GLU A 1 99 ? 0.885 -4.896 19.290 1.00 60.50 99 GLU A CA 1
ATOM 763 C C . GLU A 1 99 ? 1.150 -6.006 20.314 1.00 60.50 99 GLU A C 1
ATOM 765 O O . GLU A 1 99 ? 0.161 -6.628 20.779 1.00 60.50 99 GLU A O 1
#

Solvent-accessible surface area (backbone atoms only — not comparable to full-atom values): 6027 Å² total; per-residue (Å²): 134,56,64,70,68,52,56,75,70,61,54,65,70,40,43,32,39,39,34,29,53,44,83,40,70,77,65,78,51,95,88,46,93,75,94,70,55,72,73,60,45,64,74,39,51,40,83,40,86,44,76,47,66,34,26,34,54,51,77,56,98,64,29,38,34,31,34,28,81,73,40,73,86,49,94,90,52,94,53,51,58,48,78,46,76,44,54,49,90,36,47,78,43,75,41,80,54,80,134

pLDDT: mean 87.16, std 10.99, range [60.5, 97.81]

Sequence (99 aa):
MTVIAQVKKIKAGQPILVEWVDAADECPSPEGLVWKTLSEAQKQIQTVNVRTIGFFSMYKGKTLFYFTNVDYSTPSEPSIAIEGQIPIGCVTKITLLTE

Secondary structure (DSSP, 8-state):
--HHHHHTTPPTT-EEEEEEEEEEESS-BTTBS----HHHHHHHEEEEEEEEEEEEEEEETTEEEEEEEEE---TTSS-EEEEEEEETTTEEEEEEPP-

Radius of gyration: 16.38 Å; Cα contacts (8 Å, |Δi|>4): 167; chains: 1; bounding box: 38×26×47 Å

Foldseek 3Di:
DAPVVVQQPADFFFKKKWKFKDWDFQDAPPVHDDDDDPVRSVVRTDIDIDIDIFTWHHQDPQKTKTWPPWDPPDPPDPTDTDIDIDRNVGTPDMDGDDD